Protein AF-A0A2G1QRZ5-F1 (afdb_monomer_lite)

InterPro domains:
  IPR003369 Sec-independent protein translocase protein TatA/B/E [PF02416] (4-47)
  IPR006312 Sec-independent protein translocase protein TatA/E [MF_00236] (1-61)
  IPR006312 Sec-independent protein translocase protein TatA/E [TIGR01411] (3-48)

pLDDT: mean 73.76, std 17.4, range [43.84, 94.44]

Organism: NCBI:txid1982044

Radius of gyration: 26.01 Å; chains: 1; bounding box: 35×70×56 Å

Sequence (73 aa):
MGSFSIWHWIIVLVVVLLLFGRGKIPELMGDVAKGIKSFKKGMADDETSDQSKTVEHRKEEVVSDSKEKSANS

Secondary structure (DSSP, 8-state):
---S-HHHHHHHHHHHHHHHHHHHHHHHHHHHHHHHHHHHHHHHHHHHTTS--------S------SS--S--

Foldseek 3Di:
DPPDPPVNVVVVVVVVCVVCDPPRVVVVVVVVVVVVVVVVVVVVCVVPVPDDPDDDDPDDDDDDDDPDDDDDD

Structure (mmCIF, N/CA/C/O backbone):
data_AF-A0A2G1QRZ5-F1
#
_entry.id   AF-A0A2G1QRZ5-F1
#
loop_
_atom_site.group_PDB
_atom_site.id
_atom_site.type_symbol
_atom_site.label_atom_id
_atom_site.label_alt_id
_atom_site.label_comp_id
_atom_site.label_asym_id
_atom_site.label_entity_id
_atom_site.label_seq_id
_atom_site.pdbx_PDB_ins_code
_atom_site.Cartn_x
_atom_site.Cartn_y
_atom_site.Cartn_z
_atom_site.occupancy
_atom_site.B_iso_or_equiv
_atom_site.auth_seq_id
_atom_site.auth_comp_id
_atom_site.a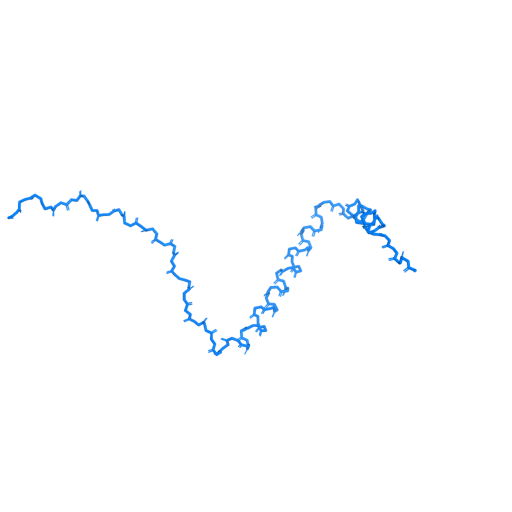uth_asym_id
_atom_site.auth_atom_id
_atom_site.pdbx_PDB_model_num
ATOM 1 N N . MET A 1 1 ? 25.596 -18.837 -0.079 1.00 53.31 1 MET A N 1
ATOM 2 C CA . MET A 1 1 ? 24.385 -18.943 -0.918 1.00 53.31 1 MET A CA 1
ATOM 3 C C . MET A 1 1 ? 23.590 -17.655 -0.746 1.00 53.31 1 MET A C 1
ATOM 5 O O . MET A 1 1 ? 22.757 -17.564 0.140 1.00 53.31 1 MET A O 1
ATOM 9 N N . GLY A 1 2 ? 23.970 -16.612 -1.495 1.00 62.44 2 GLY A N 1
ATOM 10 C CA . GLY A 1 2 ? 23.394 -15.264 -1.414 1.00 62.44 2 GLY A CA 1
ATOM 11 C C . GLY A 1 2 ? 22.087 -15.205 -2.188 1.00 62.44 2 GLY A C 1
ATOM 12 O O . GLY A 1 2 ? 22.042 -14.678 -3.296 1.00 62.44 2 GLY A O 1
ATOM 13 N N . SER A 1 3 ? 21.069 -15.850 -1.631 1.00 57.78 3 SER A N 1
ATOM 14 C CA . SER A 1 3 ? 19.711 -15.915 -2.154 1.00 57.78 3 SER A CA 1
ATOM 15 C C . SER A 1 3 ? 19.178 -14.503 -2.400 1.00 57.78 3 SER A C 1
ATOM 17 O O . SER A 1 3 ? 18.729 -13.833 -1.477 1.00 57.78 3 SER A O 1
ATOM 19 N N . PHE A 1 4 ? 19.246 -14.087 -3.663 1.00 63.06 4 PHE A N 1
ATOM 20 C CA . PHE A 1 4 ? 18.532 -12.952 -4.239 1.00 63.06 4 PHE A CA 1
ATOM 21 C C . PHE A 1 4 ? 18.900 -11.593 -3.628 1.00 63.06 4 PHE A C 1
ATOM 23 O O . PHE A 1 4 ? 18.199 -11.053 -2.776 1.00 63.06 4 PHE A O 1
ATOM 30 N N . SER A 1 5 ? 20.010 -11.027 -4.125 1.00 82.12 5 SER A N 1
ATOM 31 C CA . SER A 1 5 ? 20.424 -9.635 -3.912 1.00 82.12 5 SER A CA 1
ATOM 32 C C . SER A 1 5 ? 19.231 -8.682 -3.865 1.00 82.12 5 SER A C 1
ATOM 34 O O . SER A 1 5 ? 18.364 -8.740 -4.734 1.00 82.12 5 SER A O 1
ATOM 36 N N . ILE A 1 6 ? 19.261 -7.733 -2.923 1.00 85.81 6 ILE A N 1
ATOM 37 C CA . ILE A 1 6 ? 18.360 -6.565 -2.840 1.00 85.81 6 ILE A CA 1
ATOM 38 C C . ILE A 1 6 ? 18.066 -5.953 -4.227 1.00 85.81 6 ILE A C 1
ATOM 40 O O . ILE A 1 6 ? 16.950 -5.522 -4.503 1.00 85.81 6 ILE A O 1
ATOM 44 N N . TRP A 1 7 ? 19.053 -5.977 -5.127 1.00 89.12 7 TRP A N 1
ATOM 45 C CA . TRP A 1 7 ? 18.933 -5.543 -6.518 1.00 89.12 7 TRP A CA 1
ATOM 46 C C . TRP A 1 7 ? 17.816 -6.231 -7.318 1.00 89.12 7 TRP A C 1
ATOM 48 O O . TRP A 1 7 ? 17.125 -5.565 -8.085 1.00 89.12 7 TRP A O 1
ATOM 58 N N . HIS A 1 8 ? 17.597 -7.534 -7.132 1.00 88.19 8 HIS A N 1
ATOM 59 C CA . HIS A 1 8 ? 16.514 -8.259 -7.799 1.00 88.19 8 HIS A CA 1
ATOM 60 C C . HIS A 1 8 ? 15.147 -7.757 -7.325 1.00 88.19 8 HIS A C 1
ATOM 62 O O . HIS A 1 8 ? 14.270 -7.489 -8.141 1.00 88.19 8 HIS A O 1
ATOM 68 N N . TRP A 1 9 ? 14.992 -7.548 -6.015 1.00 91.31 9 TRP A N 1
ATOM 69 C CA . TRP A 1 9 ? 13.756 -7.026 -5.434 1.00 91.31 9 TRP A CA 1
ATOM 70 C C . TRP A 1 9 ? 13.428 -5.612 -5.916 1.00 91.31 9 TRP A C 1
ATOM 72 O O . TRP A 1 9 ? 12.264 -5.338 -6.193 1.00 91.31 9 TRP A O 1
ATOM 82 N N . ILE A 1 10 ? 14.430 -4.744 -6.102 1.00 91.44 10 ILE A N 1
ATOM 83 C CA . ILE A 1 10 ? 14.223 -3.424 -6.722 1.00 91.44 10 ILE A CA 1
ATOM 84 C C . ILE A 1 10 ? 13.709 -3.567 -8.160 1.00 91.44 10 ILE A C 1
ATOM 86 O O . ILE A 1 10 ? 12.719 -2.924 -8.507 1.00 91.44 10 ILE A O 1
ATOM 90 N N . ILE A 1 11 ? 14.329 -4.425 -8.981 1.00 92.94 11 ILE A N 1
ATOM 91 C CA . ILE A 1 11 ? 13.878 -4.662 -10.365 1.00 92.94 11 ILE A CA 1
ATOM 92 C C . ILE A 1 11 ? 12.427 -5.157 -10.388 1.00 92.94 11 ILE A C 1
ATOM 94 O O . ILE A 1 11 ? 11.612 -4.639 -11.151 1.00 92.94 11 ILE A O 1
ATOM 98 N N . VAL A 1 12 ? 12.087 -6.124 -9.533 1.00 92.75 12 VAL A N 1
ATOM 99 C CA . VAL A 1 12 ? 10.731 -6.681 -9.463 1.00 92.75 12 VAL A CA 1
ATOM 100 C C . VAL A 1 12 ? 9.729 -5.602 -9.055 1.00 92.75 12 VAL A C 1
ATOM 102 O O . VAL A 1 12 ? 8.678 -5.489 -9.683 1.00 92.75 12 VAL A O 1
ATOM 105 N N . LEU A 1 13 ? 10.061 -4.759 -8.069 1.00 91.88 13 LEU A N 1
ATOM 106 C CA . LEU A 1 13 ? 9.168 -3.685 -7.632 1.00 91.88 13 LEU A CA 1
ATOM 107 C C . LEU A 1 13 ? 8.880 -2.682 -8.756 1.00 91.88 13 LEU A C 1
ATOM 109 O O . LEU A 1 13 ? 7.738 -2.256 -8.921 1.00 91.88 13 LEU A O 1
ATOM 113 N N . VAL A 1 14 ? 9.901 -2.331 -9.544 1.00 92.88 14 VAL A N 1
ATOM 114 C CA . VAL A 1 14 ? 9.756 -1.424 -10.692 1.00 92.88 14 VAL A CA 1
ATOM 115 C C . VAL A 1 14 ? 8.839 -2.032 -11.753 1.00 92.88 14 VAL A C 1
ATOM 117 O O . VAL A 1 14 ? 7.939 -1.349 -12.239 1.00 92.88 14 VAL A O 1
ATOM 120 N N . VAL A 1 15 ? 9.010 -3.316 -12.079 1.00 94.00 15 VAL A N 1
ATOM 121 C CA . VAL A 1 15 ? 8.148 -4.012 -13.051 1.00 94.00 15 VAL A CA 1
ATOM 122 C C . VAL A 1 15 ? 6.700 -4.069 -12.563 1.00 94.00 15 VAL A C 1
ATOM 124 O O . VAL A 1 15 ? 5.784 -3.768 -13.325 1.00 94.00 15 VAL A O 1
ATOM 127 N N . VAL A 1 16 ? 6.478 -4.385 -11.286 1.00 92.12 16 VAL A N 1
ATOM 128 C CA . VAL A 1 16 ? 5.134 -4.387 -10.688 1.00 92.12 16 VAL A CA 1
ATOM 129 C C . VAL A 1 16 ? 4.514 -2.985 -10.742 1.00 92.12 16 VAL A C 1
ATOM 131 O O . VAL A 1 16 ? 3.363 -2.846 -11.153 1.00 92.12 16 VAL A O 1
ATOM 134 N N . LEU A 1 17 ? 5.267 -1.928 -10.421 1.00 89.62 17 LEU A N 1
ATOM 135 C CA . LEU A 1 17 ? 4.772 -0.551 -10.537 1.00 89.62 17 LEU A CA 1
ATOM 136 C C . LEU A 1 17 ? 4.409 -0.165 -11.978 1.00 89.62 17 LEU A C 1
ATOM 138 O O . LEU A 1 17 ? 3.465 0.598 -12.172 1.00 89.62 17 LEU A O 1
ATOM 142 N N . LEU A 1 18 ? 5.144 -0.662 -12.977 1.00 91.62 18 LEU A N 1
ATOM 143 C CA . LEU A 1 18 ? 4.860 -0.405 -14.392 1.00 91.62 18 LEU A CA 1
ATOM 144 C C . LEU A 1 18 ? 3.610 -1.149 -14.878 1.00 91.62 18 LEU A C 1
ATOM 146 O O . LEU A 1 18 ? 2.814 -0.563 -15.606 1.00 91.62 18 LEU A O 1
ATOM 150 N N . LEU A 1 19 ? 3.411 -2.403 -14.458 1.00 91.81 19 LEU A N 1
ATOM 151 C CA . LEU A 1 19 ? 2.243 -3.206 -14.846 1.00 91.81 19 LEU A CA 1
ATOM 152 C C . LEU A 1 19 ? 0.948 -2.716 -14.191 1.00 91.81 19 LEU A C 1
ATOM 154 O O . LEU A 1 19 ? -0.087 -2.627 -14.847 1.00 91.81 19 LEU A O 1
ATOM 158 N N . PHE A 1 20 ? 0.999 -2.397 -12.898 1.00 87.19 20 PHE A N 1
ATOM 159 C CA . PHE A 1 20 ? -0.175 -1.947 -12.144 1.00 87.19 20 PHE A CA 1
ATOM 160 C C . PHE A 1 20 ? -0.384 -0.427 -12.221 1.00 87.19 20 PHE A C 1
ATOM 162 O O . PHE A 1 20 ? -1.490 0.066 -11.988 1.00 87.19 20 PHE A O 1
ATOM 169 N N . GLY A 1 21 ? 0.661 0.325 -12.569 1.00 83.44 21 GLY A N 1
ATOM 170 C CA . GLY A 1 21 ? 0.656 1.781 -12.606 1.00 83.44 21 GLY A CA 1
ATOM 171 C C . GLY A 1 21 ? 0.631 2.424 -11.212 1.00 83.44 21 GLY A C 1
ATOM 172 O O . GLY A 1 21 ? 0.187 1.856 -10.215 1.00 83.44 21 GLY A O 1
ATOM 173 N N . ARG A 1 22 ? 1.054 3.691 -11.144 1.00 79.56 22 ARG A N 1
ATOM 174 C CA . ARG A 1 22 ? 1.108 4.490 -9.900 1.00 79.56 22 ARG A CA 1
ATOM 175 C C . ARG A 1 22 ? -0.250 4.790 -9.248 1.00 79.56 22 ARG A C 1
ATOM 177 O O . ARG A 1 22 ? -0.273 5.291 -8.134 1.00 79.56 22 ARG A O 1
ATOM 184 N N . GLY A 1 23 ? -1.362 4.548 -9.945 1.00 82.12 23 GLY A N 1
ATOM 185 C CA . GLY A 1 23 ? -2.709 4.871 -9.458 1.00 82.12 23 GLY A CA 1
ATOM 186 C C . GLY A 1 23 ? -3.368 3.747 -8.659 1.00 82.12 23 GLY A C 1
ATOM 187 O O . GLY A 1 23 ? -4.041 4.018 -7.673 1.00 82.12 23 GLY A O 1
ATOM 188 N N . LYS A 1 24 ? -3.144 2.484 -9.045 1.00 84.38 24 LYS A N 1
ATOM 189 C CA . LYS A 1 24 ? -3.841 1.332 -8.450 1.00 84.38 24 LYS A CA 1
ATOM 190 C C . LYS A 1 24 ? -3.248 0.903 -7.110 1.00 84.38 24 LYS A C 1
ATOM 192 O O . LYS A 1 24 ? -3.988 0.523 -6.212 1.00 84.38 24 LYS A O 1
ATOM 197 N N . ILE A 1 25 ? -1.925 0.987 -6.948 1.00 87.19 25 ILE A N 1
ATOM 198 C CA . ILE A 1 25 ? -1.258 0.553 -5.711 1.00 87.19 25 ILE A CA 1
ATOM 199 C C . I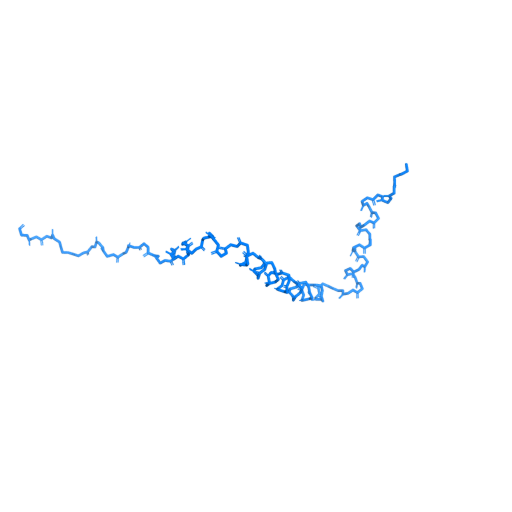LE A 1 25 ? -1.649 1.411 -4.495 1.00 87.19 25 ILE A C 1
ATOM 201 O O . ILE A 1 25 ? -1.999 0.814 -3.482 1.00 87.19 25 ILE A O 1
ATOM 205 N N . PRO A 1 26 ? -1.660 2.760 -4.552 1.00 86.31 26 PRO A N 1
ATOM 206 C CA . PRO A 1 26 ? -2.052 3.585 -3.406 1.00 86.31 26 PRO A CA 1
ATOM 207 C C . PRO A 1 26 ? -3.513 3.398 -2.989 1.00 86.31 26 PRO A C 1
ATOM 209 O O . PRO A 1 26 ? -3.808 3.385 -1.797 1.00 86.31 26 PRO A O 1
ATOM 212 N N . GLU A 1 27 ? -4.415 3.231 -3.959 1.00 88.56 27 GLU A N 1
ATOM 213 C CA . GLU A 1 27 ? -5.845 3.013 -3.719 1.00 88.56 27 GLU A CA 1
ATOM 214 C C . GLU A 1 27 ? -6.077 1.674 -2.996 1.00 88.56 27 GLU A C 1
ATOM 216 O O . GLU A 1 27 ? -6.661 1.643 -1.913 1.00 88.56 27 GLU A O 1
ATOM 221 N N . LEU A 1 28 ? -5.488 0.588 -3.511 1.00 89.38 28 LEU A N 1
ATOM 222 C CA . LEU A 1 28 ? -5.564 -0.744 -2.901 1.00 89.38 28 LEU A CA 1
ATOM 223 C C . LEU A 1 28 ? -4.851 -0.809 -1.542 1.00 89.38 28 LEU A C 1
ATOM 225 O O . LEU A 1 28 ? -5.379 -1.388 -0.593 1.00 89.38 28 LEU A O 1
ATOM 229 N N . MET A 1 29 ? -3.669 -0.194 -1.412 1.00 89.12 29 MET A N 1
ATOM 230 C CA . MET A 1 29 ? -2.981 -0.103 -0.121 1.00 89.12 29 MET A CA 1
ATOM 231 C C . MET A 1 29 ? -3.790 0.691 0.899 1.00 89.12 29 MET A C 1
ATOM 233 O O . MET A 1 29 ? -3.746 0.349 2.076 1.00 89.12 29 MET A O 1
ATOM 237 N N . GLY A 1 30 ? -4.509 1.734 0.480 1.00 92.00 30 GLY A N 1
ATOM 238 C CA . GLY A 1 30 ? -5.356 2.529 1.363 1.00 92.00 30 GLY A CA 1
ATOM 239 C C . GLY A 1 30 ? -6.459 1.690 2.004 1.00 92.00 30 GLY A C 1
ATOM 240 O O . GLY A 1 30 ? -6.653 1.756 3.219 1.00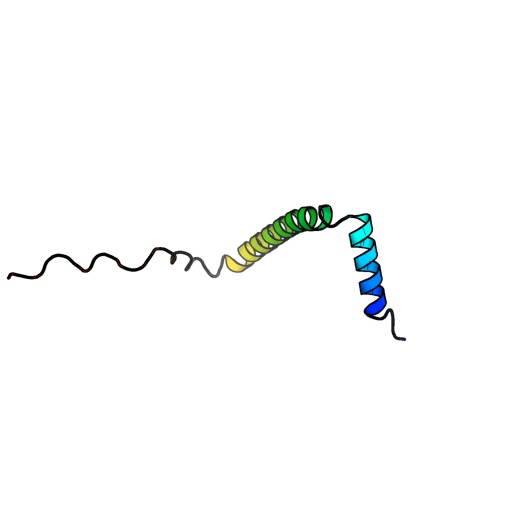 92.00 30 GLY A O 1
ATOM 241 N N . ASP A 1 31 ? -7.139 0.859 1.219 1.00 93.12 31 ASP A N 1
ATOM 242 C CA . ASP A 1 31 ? -8.226 0.016 1.725 1.00 93.12 31 ASP A CA 1
ATOM 243 C C . ASP A 1 31 ? -7.714 -1.172 2.548 1.00 93.12 31 ASP A C 1
ATOM 245 O O . ASP A 1 31 ? -8.257 -1.463 3.618 1.00 93.12 31 ASP A O 1
ATOM 249 N N . VAL A 1 32 ? -6.593 -1.778 2.143 1.00 94.44 32 VAL A N 1
ATOM 250 C CA . VAL A 1 32 ? -5.900 -2.798 2.947 1.00 94.44 32 VAL A CA 1
ATOM 251 C C . VAL A 1 32 ? -5.405 -2.207 4.274 1.00 94.44 32 VAL A C 1
ATOM 253 O O . VAL A 1 32 ? -5.605 -2.806 5.330 1.00 94.44 32 VAL A O 1
ATOM 256 N N . ALA A 1 33 ? -4.819 -1.006 4.261 1.00 92.06 33 ALA A N 1
ATOM 257 C CA . ALA A 1 33 ? -4.339 -0.333 5.466 1.00 92.06 33 ALA A CA 1
ATOM 258 C C . ALA A 1 33 ? -5.484 0.023 6.421 1.00 92.06 33 ALA A C 1
ATOM 260 O O . ALA A 1 33 ? -5.334 -0.155 7.630 1.00 92.06 33 ALA A O 1
ATOM 261 N N . LYS A 1 34 ? -6.636 0.480 5.912 1.00 92.25 34 LYS A N 1
ATOM 262 C CA . LYS A 1 34 ? -7.839 0.701 6.733 1.00 92.25 34 LYS A CA 1
ATOM 263 C C . LYS A 1 34 ? -8.319 -0.603 7.373 1.00 92.25 34 LYS A C 1
ATOM 265 O O . LYS A 1 34 ? -8.563 -0.611 8.576 1.00 92.25 34 LYS A O 1
ATOM 270 N N . GLY A 1 35 ? -8.391 -1.696 6.610 1.00 93.88 35 GLY A N 1
ATOM 271 C CA . GLY A 1 35 ? -8.781 -3.014 7.124 1.00 93.88 35 GLY A CA 1
ATOM 272 C C . GLY A 1 35 ? -7.851 -3.510 8.233 1.00 93.88 35 GLY A C 1
ATOM 273 O O . GLY A 1 35 ? -8.312 -3.855 9.321 1.00 93.88 35 GLY A O 1
ATOM 274 N N . ILE A 1 36 ? -6.535 -3.448 8.006 1.00 93.75 36 ILE A N 1
ATOM 275 C CA . ILE A 1 36 ? -5.523 -3.833 9.0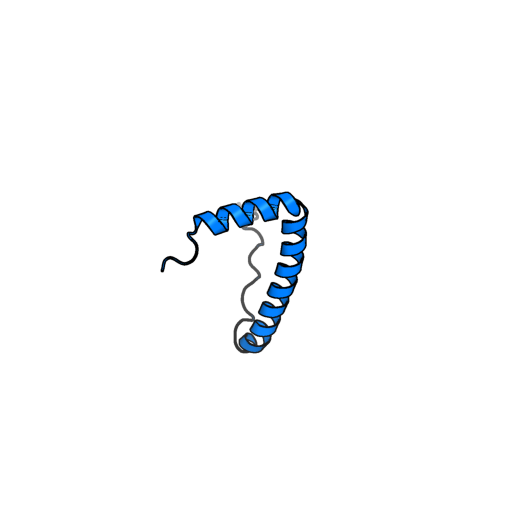03 1.00 93.75 36 ILE A CA 1
ATOM 276 C C . ILE A 1 36 ? -5.559 -2.897 10.220 1.00 93.75 36 ILE A C 1
ATOM 278 O O . ILE A 1 36 ? -5.415 -3.362 11.350 1.00 93.75 36 ILE A O 1
ATOM 282 N N . LYS A 1 37 ? -5.777 -1.586 10.035 1.00 89.38 37 LYS A N 1
ATOM 283 C CA . LYS A 1 37 ? -5.887 -0.621 11.142 1.00 89.38 37 LYS A CA 1
ATOM 284 C C . LYS A 1 37 ? -7.109 -0.908 12.011 1.00 89.38 37 LYS A C 1
ATOM 286 O O . LYS A 1 37 ? -6.974 -0.880 13.230 1.00 89.38 37 LYS A O 1
ATOM 291 N N . SER A 1 38 ? -8.261 -1.208 11.415 1.00 89.69 38 SER A N 1
ATOM 292 C CA . SER A 1 38 ? -9.471 -1.598 12.149 1.00 89.69 38 SER A CA 1
ATOM 293 C C . SER A 1 38 ? -9.292 -2.935 12.861 1.00 89.69 38 SER A C 1
ATOM 295 O O . SER A 1 38 ? -9.672 -3.054 14.021 1.00 89.69 38 SER A O 1
ATOM 297 N N . PHE A 1 39 ? -8.635 -3.905 12.219 1.00 90.25 39 PHE A N 1
ATOM 298 C CA . PHE A 1 39 ? -8.304 -5.188 12.838 1.00 90.25 39 PHE A CA 1
ATOM 299 C C . PHE A 1 39 ? -7.366 -5.015 14.040 1.00 90.25 39 PHE A C 1
ATOM 301 O O . PHE A 1 39 ? -7.642 -5.514 15.127 1.00 90.25 39 PHE A O 1
ATOM 308 N N . LYS A 1 40 ? -6.298 -4.221 13.889 1.00 86.94 40 LYS A N 1
ATOM 309 C CA . LYS A 1 40 ? -5.367 -3.908 14.979 1.00 86.94 40 LYS A CA 1
ATOM 310 C C . LYS A 1 40 ? -6.027 -3.086 16.082 1.00 86.94 40 LYS A C 1
ATOM 312 O O . LYS A 1 40 ? -5.713 -3.306 17.241 1.00 86.94 40 LYS A O 1
ATOM 317 N N . LYS A 1 41 ? -6.917 -2.147 15.742 1.00 86.94 41 LYS A N 1
ATOM 318 C CA . LYS A 1 41 ? -7.695 -1.366 16.714 1.00 86.94 41 LYS A CA 1
ATOM 319 C C . LYS A 1 41 ? -8.628 -2.272 17.510 1.00 86.94 41 LYS A C 1
ATOM 321 O O . LYS A 1 41 ? -8.656 -2.101 18.713 1.00 86.94 41 LYS A O 1
ATOM 326 N N . GLY A 1 42 ? -9.332 -3.206 16.866 1.00 85.00 42 GLY A N 1
ATOM 327 C CA . GLY A 1 42 ? -10.223 -4.160 17.535 1.00 85.00 42 GLY A CA 1
ATOM 328 C C . GLY A 1 42 ? -9.466 -5.132 18.439 1.00 85.00 42 GLY A C 1
ATOM 329 O O . GLY A 1 42 ? -9.810 -5.267 19.602 1.00 85.00 42 GLY A O 1
ATOM 330 N N . MET A 1 43 ? -8.364 -5.707 17.948 1.00 85.06 43 MET A N 1
ATOM 331 C CA . MET A 1 43 ? -7.512 -6.588 18.757 1.00 85.06 43 MET A CA 1
ATOM 332 C C . MET A 1 43 ? -6.829 -5.837 19.908 1.00 85.06 43 MET A C 1
ATOM 334 O O . MET A 1 43 ? -6.659 -6.377 20.991 1.00 85.06 43 MET A O 1
ATOM 338 N N . ALA A 1 44 ? -6.443 -4.576 19.688 1.00 81.75 44 ALA A N 1
ATOM 339 C CA . ALA A 1 44 ? -5.934 -3.734 20.759 1.00 81.75 44 ALA A C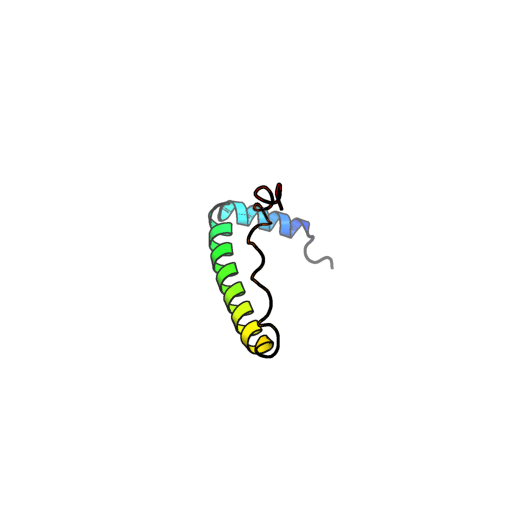A 1
ATOM 340 C C . ALA A 1 44 ? -7.040 -3.319 21.734 1.00 81.75 44 ALA A C 1
ATOM 342 O O . ALA A 1 44 ? -6.729 -3.177 22.897 1.00 81.75 44 ALA A O 1
ATOM 343 N N . ASP A 1 45 ? -8.290 -3.115 21.313 1.00 70.38 45 ASP A N 1
ATOM 344 C CA . ASP A 1 45 ? -9.416 -2.792 22.210 1.00 70.38 45 ASP A CA 1
ATOM 345 C C . ASP A 1 45 ? -9.689 -3.941 23.192 1.00 70.38 45 ASP A C 1
ATOM 347 O O . ASP A 1 45 ? -9.857 -3.685 24.381 1.00 70.38 45 ASP A O 1
ATOM 351 N N . ASP A 1 46 ? -9.626 -5.191 22.719 1.00 64.38 46 ASP A N 1
ATOM 352 C CA . ASP A 1 46 ? -9.748 -6.389 23.566 1.00 64.38 46 ASP A CA 1
ATOM 353 C C . ASP A 1 46 ? -8.590 -6.508 24.577 1.00 64.38 46 ASP A C 1
ATOM 355 O O . ASP A 1 46 ? -8.806 -6.896 25.722 1.00 64.38 46 ASP A O 1
ATOM 359 N N . GLU A 1 47 ? -7.372 -6.104 24.199 1.00 60.09 47 GLU A N 1
ATOM 360 C CA . GLU A 1 47 ? -6.189 -6.110 25.081 1.00 60.09 47 GLU A CA 1
ATOM 361 C C . GLU A 1 47 ? -6.061 -4.835 25.952 1.00 60.09 47 GLU A C 1
ATOM 363 O O . GLU A 1 47 ? -5.394 -4.843 26.986 1.00 60.09 47 GLU A O 1
ATOM 368 N N . THR A 1 48 ? -6.678 -3.715 25.553 1.00 56.12 48 THR A N 1
ATOM 369 C CA . THR A 1 48 ? -6.588 -2.393 26.219 1.00 56.12 48 THR A CA 1
ATOM 370 C C . THR A 1 48 ? -7.873 -1.968 26.922 1.00 56.12 48 THR A C 1
ATOM 372 O O . THR A 1 48 ? -7.907 -0.888 27.514 1.00 56.12 48 THR A O 1
ATOM 375 N N . SER A 1 49 ? -8.895 -2.830 26.986 1.00 52.56 49 SER A N 1
ATOM 376 C CA . SER A 1 49 ? -10.044 -2.629 27.881 1.00 52.56 49 SER A CA 1
ATOM 377 C C . SER A 1 49 ? -9.640 -2.536 29.368 1.00 52.56 49 SER A C 1
ATOM 379 O O . SER A 1 49 ? -10.477 -2.155 30.186 1.00 52.56 49 SER A O 1
ATOM 381 N N . ASP A 1 50 ? -8.374 -2.796 29.717 1.00 53.88 50 ASP A N 1
ATOM 382 C CA . ASP A 1 50 ? -7.803 -2.543 31.048 1.00 53.88 50 ASP A CA 1
ATOM 383 C C . ASP A 1 50 ? -6.961 -1.250 31.170 1.00 53.88 50 ASP A C 1
ATOM 385 O O . ASP A 1 50 ? -6.702 -0.791 32.281 1.00 53.88 50 ASP A O 1
ATOM 389 N N . GLN A 1 51 ? -6.550 -0.585 30.079 1.00 52.59 51 GLN A N 1
ATOM 390 C CA . GLN A 1 51 ? -5.794 0.676 30.168 1.00 52.59 51 GLN A CA 1
ATOM 391 C C . GLN A 1 51 ? -6.066 1.629 28.997 1.00 52.59 51 GLN A C 1
ATOM 393 O O . GLN A 1 51 ? -5.756 1.336 27.849 1.00 52.59 51 GLN A O 1
ATOM 398 N N . SER A 1 52 ? -6.479 2.855 29.340 1.00 52.78 52 SER A N 1
ATOM 399 C CA . SER A 1 52 ? -6.460 4.064 28.496 1.00 52.78 52 SER A CA 1
ATOM 400 C C . SER A 1 52 ? -7.787 4.499 27.859 1.00 52.78 52 SER A C 1
ATOM 402 O O . SER A 1 52 ? -7.925 4.676 26.651 1.00 52.78 52 SER A O 1
ATOM 404 N N . LYS A 1 53 ? -8.744 4.850 28.725 1.00 55.06 53 LYS A N 1
ATOM 405 C CA . LYS A 1 53 ? -9.599 6.026 28.500 1.00 55.06 53 LYS A CA 1
ATOM 406 C C . LYS A 1 53 ? -8.973 7.240 29.189 1.00 55.06 53 LYS A C 1
ATOM 408 O O . LYS A 1 53 ? -9.485 7.689 30.207 1.00 55.06 53 LYS A O 1
ATOM 413 N N . THR A 1 54 ? -7.855 7.769 28.697 1.00 50.25 54 THR A N 1
ATOM 414 C CA . THR A 1 54 ? -7.488 9.146 29.053 1.00 50.25 54 THR A CA 1
ATOM 415 C C . THR A 1 54 ? -6.613 9.796 27.984 1.00 50.25 54 THR A C 1
ATOM 417 O O . THR A 1 54 ? -5.609 9.243 27.550 1.00 50.25 54 THR A O 1
ATOM 420 N N . VAL A 1 55 ? -7.010 11.014 27.617 1.00 52.78 55 VAL A N 1
ATOM 421 C CA . VAL A 1 55 ? -6.273 12.013 26.832 1.00 52.78 55 VAL A CA 1
ATOM 422 C C . VAL A 1 55 ? -6.295 11.867 25.301 1.00 52.78 55 VAL A C 1
ATOM 424 O O . VAL A 1 55 ? -5.273 11.665 24.656 1.00 52.78 55 VAL A O 1
ATOM 427 N N . GLU A 1 56 ? -7.445 12.177 24.697 1.00 51.16 56 GLU A N 1
ATOM 428 C CA . GLU A 1 56 ? -7.458 12.991 23.471 1.00 51.16 56 GLU A CA 1
ATOM 429 C C . GLU A 1 56 ? -8.539 14.079 23.575 1.00 51.16 56 GLU A C 1
ATOM 431 O O . GLU A 1 56 ? -9.622 13.990 23.014 1.00 51.16 56 GLU A O 1
ATOM 436 N N . HIS A 1 57 ? -8.251 15.112 24.367 1.00 52.56 57 HIS A N 1
ATOM 437 C CA . HIS A 1 57 ? -8.880 16.419 24.201 1.00 52.56 57 HIS A CA 1
ATOM 438 C C . HIS A 1 57 ? -7.855 17.489 24.578 1.00 52.56 57 HIS A C 1
ATOM 440 O O . HIS A 1 57 ? -7.767 17.944 25.717 1.00 52.56 57 HIS A O 1
ATOM 446 N N . ARG A 1 58 ? -6.978 17.816 23.628 1.00 62.00 58 ARG A N 1
ATOM 447 C CA . ARG A 1 58 ? -6.147 19.022 23.694 1.00 62.00 58 ARG A CA 1
ATOM 448 C C . ARG A 1 58 ? -5.816 19.480 22.280 1.00 62.00 58 ARG A C 1
ATOM 450 O O . ARG A 1 58 ? -4.702 19.289 21.796 1.00 62.00 58 ARG A O 1
ATOM 457 N N . LYS A 1 59 ? -6.805 20.078 21.616 1.00 55.22 59 LYS A N 1
ATOM 458 C CA . LYS A 1 59 ? -6.560 20.882 20.416 1.00 55.22 59 LYS A CA 1
ATOM 459 C C . LYS A 1 59 ? -7.500 22.078 20.269 1.00 55.22 59 LYS A C 1
ATOM 461 O O . LYS A 1 59 ? -7.843 22.445 19.156 1.00 55.22 59 LYS A O 1
ATOM 466 N N . GLU A 1 60 ? -7.831 22.721 21.382 1.00 53.25 60 GLU A N 1
ATOM 467 C CA . GLU A 1 60 ? -8.470 24.038 21.385 1.00 53.25 60 GLU A CA 1
ATOM 468 C C . GLU A 1 60 ? -7.545 25.019 22.112 1.00 53.25 60 GLU A C 1
ATOM 470 O O . GLU A 1 60 ? -7.431 25.058 23.333 1.00 53.25 60 GLU A O 1
ATOM 475 N N . GLU A 1 61 ? -6.713 25.648 21.287 1.00 55.69 61 GLU A N 1
ATOM 476 C CA . GLU A 1 61 ? -6.543 27.098 21.238 1.00 55.69 61 GLU A CA 1
ATOM 477 C C . GLU A 1 61 ? -6.520 27.850 22.583 1.00 55.69 61 GLU A C 1
ATOM 479 O O . GLU A 1 61 ? -7.510 28.359 23.095 1.00 55.69 61 GLU A O 1
ATOM 484 N N . VAL A 1 62 ? -5.307 27.937 23.129 1.00 49.66 62 VAL A N 1
ATOM 485 C CA . VAL A 1 62 ? -4.677 29.181 23.595 1.00 49.66 62 VAL A CA 1
ATOM 486 C C . VAL A 1 62 ? -5.534 30.457 23.489 1.00 49.66 62 VAL A C 1
ATOM 488 O O . VAL A 1 62 ? -5.591 31.106 22.455 1.00 49.66 62 VAL A O 1
ATOM 491 N N . VAL A 1 63 ? -6.094 30.855 24.632 1.00 59.47 63 VAL A N 1
ATOM 492 C CA . VAL A 1 63 ? -5.913 32.181 25.251 1.00 59.47 63 VAL A CA 1
ATOM 493 C C . VAL A 1 63 ? -5.802 33.348 24.257 1.00 59.47 63 VAL A C 1
ATOM 495 O O . VAL A 1 63 ? -4.710 33.789 23.904 1.00 59.47 63 VAL A O 1
ATOM 498 N N . SER A 1 64 ? -6.948 33.925 23.908 1.00 55.09 64 SER A N 1
ATOM 499 C CA . SER A 1 64 ? -7.044 35.321 23.483 1.00 55.09 64 SER A CA 1
ATOM 500 C C . SER A 1 64 ? -8.264 35.977 24.130 1.00 55.09 64 SER A C 1
ATOM 502 O O . SER A 1 64 ? -9.199 36.376 23.451 1.00 55.09 64 SER A O 1
ATOM 504 N N . ASP A 1 65 ? -8.237 36.091 25.457 1.00 54.69 65 ASP A N 1
ATOM 505 C CA . ASP A 1 65 ? -9.052 37.058 26.198 1.00 54.69 65 ASP A CA 1
ATOM 506 C C . ASP A 1 65 ? -8.255 37.500 27.434 1.00 54.69 65 ASP A C 1
ATOM 508 O O . ASP A 1 65 ? -8.338 36.937 28.520 1.00 54.69 65 ASP A O 1
ATOM 512 N N . SER A 1 66 ? -7.321 38.427 27.221 1.00 57.16 66 SER A N 1
ATOM 513 C CA . SER A 1 66 ? -6.594 39.091 28.310 1.00 57.16 66 SER A CA 1
ATOM 514 C C . SER A 1 66 ? -6.205 40.514 27.916 1.00 57.16 66 SER A C 1
ATOM 516 O O . SER A 1 66 ? -5.074 40.958 28.138 1.00 57.16 66 SER A O 1
ATOM 518 N N . LYS A 1 67 ? -7.145 41.250 27.314 1.00 55.12 67 LYS A N 1
ATOM 519 C CA . LYS A 1 67 ? -6.988 42.693 27.131 1.00 55.12 67 LYS A CA 1
ATOM 520 C C . LYS A 1 67 ? -8.308 43.451 27.169 1.00 55.12 67 LYS A C 1
ATOM 522 O O . LYS A 1 67 ? -8.578 44.239 26.280 1.00 55.12 67 LYS A O 1
ATOM 527 N N . GLU A 1 68 ? -9.084 43.294 28.233 1.00 56.28 68 GLU A N 1
ATOM 528 C CA . GLU A 1 68 ? -10.028 44.341 28.615 1.00 56.28 68 GLU A CA 1
ATOM 529 C C . GLU A 1 68 ? -10.326 44.260 30.117 1.00 56.28 68 GLU A C 1
ATOM 531 O O . GLU A 1 68 ? -10.643 43.195 30.630 1.00 56.28 68 GLU A O 1
ATOM 536 N N . LYS A 1 69 ? -10.254 45.406 30.809 1.00 51.59 69 LYS A N 1
ATOM 537 C CA . LYS A 1 69 ? -10.841 45.646 32.143 1.00 51.59 69 LYS A CA 1
ATOM 538 C C . LYS A 1 69 ? -10.040 45.235 33.396 1.00 51.59 69 LYS A C 1
ATOM 540 O O . LYS A 1 69 ? -10.455 44.383 34.168 1.00 51.59 69 LYS A O 1
ATOM 545 N N . SER A 1 70 ? -8.967 45.975 33.687 1.00 48.00 70 SER A N 1
ATOM 546 C CA . SER A 1 70 ? -8.742 46.502 35.050 1.00 48.00 70 SER A CA 1
ATOM 547 C C . SER A 1 70 ? -7.766 47.687 35.024 1.00 48.00 70 SER A C 1
ATOM 549 O O . SER A 1 70 ? -6.669 47.665 35.571 1.00 48.00 70 SER A O 1
ATOM 551 N N . ALA A 1 71 ? -8.160 48.732 34.298 1.00 54.53 71 ALA A N 1
ATOM 552 C CA . ALA A 1 71 ? -7.933 50.089 34.766 1.00 54.53 71 ALA A CA 1
ATOM 553 C C . ALA A 1 71 ? -9.209 50.463 35.537 1.00 54.53 71 ALA A C 1
ATOM 555 O O . ALA A 1 71 ? -10.299 50.247 35.008 1.00 54.53 71 ALA A O 1
ATOM 556 N N . ASN A 1 72 ? -9.054 51.011 36.746 1.00 50.25 72 ASN A N 1
ATOM 557 C CA . ASN A 1 72 ? -10.104 51.512 37.644 1.00 50.25 72 ASN A CA 1
ATOM 558 C C . ASN A 1 72 ? -10.788 50.488 38.578 1.00 50.25 72 ASN A C 1
ATOM 560 O O . ASN A 1 72 ? -11.906 50.038 38.319 1.00 50.25 72 ASN A O 1
ATOM 564 N N . SER A 1 73 ? -10.159 50.219 39.725 1.00 43.84 73 SER A N 1
ATOM 565 C CA . SER A 1 73 ? -10.759 50.340 41.071 1.00 43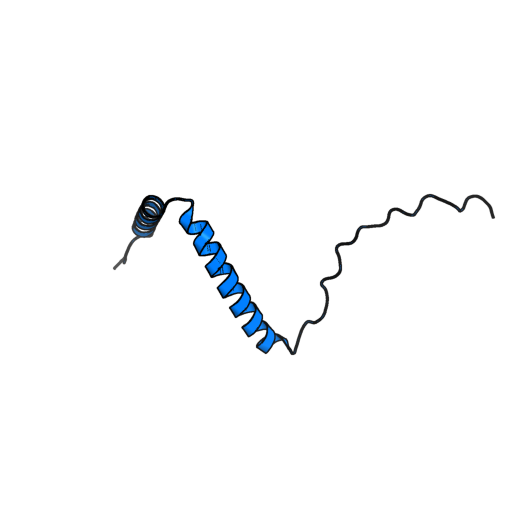.84 73 SER A CA 1
ATOM 566 C C . SER A 1 73 ? -9.654 50.416 42.117 1.00 43.84 73 SER A C 1
ATOM 568 O O . SER A 1 73 ? -8.674 49.655 41.967 1.00 43.84 73 SER A O 1
#